Protein AF-A0ABD0PT03-F1 (afdb_monomer_lite)

Structure (mmCIF, N/CA/C/O backbone):
data_AF-A0ABD0PT03-F1
#
_entry.id   AF-A0ABD0PT03-F1
#
loop_
_atom_site.group_PDB
_atom_site.id
_atom_site.type_symbol
_atom_site.label_atom_id
_atom_site.label_alt_id
_atom_site.label_comp_id
_atom_site.label_asym_id
_atom_site.label_entity_id
_atom_site.label_seq_id
_atom_site.pdbx_PDB_ins_code
_atom_site.Cartn_x
_atom_site.Cartn_y
_atom_site.Cartn_z
_atom_site.occupancy
_atom_site.B_iso_or_equiv
_atom_site.auth_seq_id
_atom_site.auth_comp_id
_atom_site.auth_asym_id
_atom_site.auth_atom_id
_atom_site.pdbx_PDB_model_num
ATOM 1 N N . GLN A 1 1 ? -15.668 -14.353 9.676 1.00 51.81 1 GLN A N 1
ATOM 2 C CA . GLN A 1 1 ? -15.695 -12.895 9.434 1.00 51.81 1 GLN A CA 1
ATOM 3 C C . GLN A 1 1 ? -14.240 -12.477 9.576 1.00 51.81 1 GLN A C 1
ATOM 5 O O . GLN A 1 1 ? -13.836 -12.121 10.664 1.00 51.81 1 GLN A O 1
ATOM 10 N N . ASP A 1 2 ? -13.436 -12.649 8.517 1.00 73.69 2 ASP A N 1
ATOM 11 C CA . ASP A 1 2 ? -11.955 -12.692 8.605 1.00 73.69 2 ASP A CA 1
ATOM 12 C C . ASP A 1 2 ? -11.277 -11.878 7.486 1.00 73.69 2 ASP A C 1
ATOM 14 O O . ASP A 1 2 ? -10.104 -12.060 7.170 1.00 73.69 2 ASP A O 1
ATOM 18 N N . GLY A 1 3 ? -12.023 -10.967 6.850 1.00 90.38 3 GLY A N 1
ATOM 19 C CA . GLY A 1 3 ? -11.610 -10.315 5.602 1.00 90.38 3 GLY A CA 1
ATOM 20 C C . GLY A 1 3 ? -10.340 -9.466 5.702 1.00 90.38 3 GLY A C 1
ATOM 21 O O . GLY A 1 3 ? -9.650 -9.309 4.704 1.00 90.38 3 GLY A O 1
ATOM 22 N N . PHE A 1 4 ? -9.987 -8.954 6.886 1.00 96.06 4 PHE A N 1
ATOM 23 C CA . PHE A 1 4 ? -8.751 -8.184 7.074 1.00 96.06 4 PHE A CA 1
ATOM 24 C C . PHE A 1 4 ? -7.505 -9.058 7.258 1.00 96.06 4 PHE A C 1
ATOM 26 O O . PHE A 1 4 ? -6.393 -8.546 7.150 1.00 96.06 4 PHE A O 1
ATOM 33 N N . TRP A 1 5 ? -7.651 -10.367 7.495 1.00 95.69 5 TRP A N 1
ATOM 34 C CA . TRP A 1 5 ? -6.499 -11.250 7.697 1.00 95.69 5 TRP A CA 1
ATOM 35 C C . TRP A 1 5 ? -5.625 -11.381 6.443 1.00 95.69 5 TRP A C 1
ATOM 37 O O . TRP A 1 5 ? -4.418 -11.578 6.553 1.00 95.69 5 TRP A O 1
ATOM 47 N N . ILE A 1 6 ? -6.194 -11.144 5.255 1.00 95.62 6 ILE A N 1
ATOM 48 C CA . ILE A 1 6 ? -5.453 -11.101 3.984 1.00 95.62 6 ILE A CA 1
ATOM 49 C C . ILE A 1 6 ? -4.315 -10.062 3.991 1.00 95.62 6 ILE A C 1
ATOM 51 O O . ILE A 1 6 ? -3.323 -10.225 3.285 1.00 95.62 6 ILE A O 1
ATOM 55 N N . TYR A 1 7 ? -4.418 -9.009 4.816 1.00 97.25 7 TYR A N 1
ATOM 56 C CA . TYR A 1 7 ? -3.350 -8.018 4.964 1.00 97.25 7 TYR A CA 1
ATOM 57 C C . TYR A 1 7 ? -2.124 -8.592 5.677 1.00 97.25 7 TYR A C 1
ATOM 59 O O . TYR A 1 7 ? -1.032 -8.079 5.473 1.00 97.25 7 TYR A O 1
ATOM 67 N N . SER A 1 8 ? -2.269 -9.650 6.483 1.00 97.19 8 SER A N 1
ATOM 68 C CA . SER A 1 8 ? -1.126 -10.305 7.125 1.00 97.19 8 SER A CA 1
ATOM 69 C C . SER A 1 8 ? -0.180 -10.884 6.075 1.00 97.19 8 SER A C 1
ATOM 71 O O . SER A 1 8 ? 1.001 -10.544 6.061 1.00 97.19 8 SER A O 1
ATOM 73 N N . GLU A 1 9 ? -0.711 -11.676 5.140 1.00 97.38 9 GLU A N 1
ATOM 74 C CA . GLU A 1 9 ? 0.072 -12.244 4.040 1.00 97.38 9 GLU A CA 1
ATOM 75 C C . GLU A 1 9 ? 0.691 -11.146 3.165 1.00 97.38 9 GLU A C 1
ATOM 77 O O . GLU A 1 9 ? 1.885 -11.192 2.866 1.00 97.38 9 GLU A O 1
ATOM 82 N N . TYR A 1 10 ? -0.090 -10.118 2.817 1.00 98.06 10 TYR A N 1
ATOM 83 C CA . TYR A 1 10 ? 0.406 -8.996 2.021 1.00 98.06 10 TYR A CA 1
ATOM 84 C C . TYR A 1 10 ? 1.572 -8.264 2.704 1.00 98.06 10 TYR A C 1
ATOM 86 O O . TYR A 1 10 ? 2.598 -8.005 2.078 1.00 98.06 10 TYR A O 1
ATOM 94 N N . CYS A 1 11 ? 1.435 -7.944 3.994 1.00 98.06 11 CYS A N 1
ATOM 95 C CA . CYS A 1 11 ? 2.464 -7.246 4.762 1.00 98.06 11 CYS A CA 1
ATOM 96 C C . CYS A 1 11 ? 3.731 -8.094 4.930 1.00 98.06 11 CYS A C 1
ATOM 98 O O . CYS A 1 11 ? 4.831 -7.562 4.798 1.00 98.06 11 CYS A O 1
ATOM 100 N N . ASN A 1 12 ? 3.587 -9.398 5.185 1.00 97.94 12 ASN A N 1
ATOM 101 C CA . ASN A 1 12 ? 4.723 -10.299 5.393 1.00 97.94 12 ASN A CA 1
ATOM 102 C C . ASN A 1 12 ? 5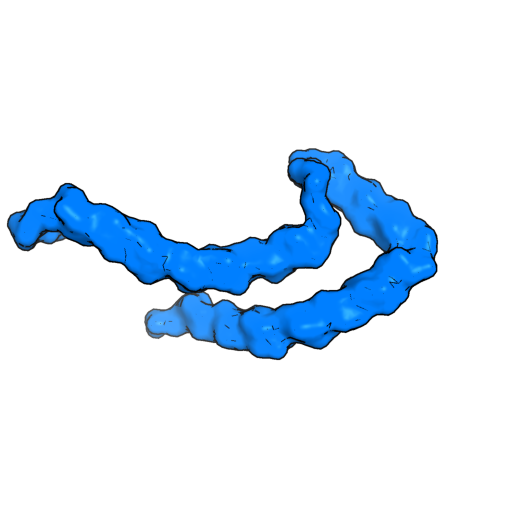.592 -10.429 4.133 1.00 97.94 12 ASN A C 1
ATOM 104 O O . ASN A 1 12 ? 6.813 -10.457 4.237 1.00 97.94 12 ASN A O 1
ATOM 108 N N . ASN A 1 13 ? 4.971 -10.433 2.950 1.00 98.00 13 ASN A N 1
ATOM 109 C CA . ASN A 1 13 ? 5.672 -10.555 1.668 1.00 98.00 13 ASN A CA 1
ATOM 110 C C . ASN A 1 13 ? 6.127 -9.205 1.079 1.00 98.00 13 ASN A C 1
ATOM 112 O O . ASN A 1 13 ? 6.807 -9.171 0.052 1.00 98.00 13 ASN A O 1
ATOM 116 N N . HIS A 1 14 ? 5.758 -8.074 1.693 1.00 98.12 14 HIS A N 1
ATOM 117 C CA . HIS A 1 14 ? 6.025 -6.747 1.130 1.00 98.12 14 HIS A CA 1
ATOM 118 C C . HIS A 1 14 ? 7.527 -6.452 0.996 1.00 98.12 14 HIS A C 1
ATOM 120 O O . HIS A 1 14 ? 7.954 -5.861 0.005 1.00 98.12 14 HIS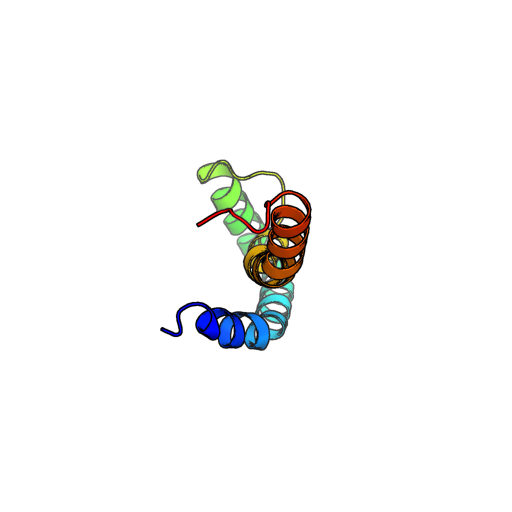 A O 1
ATOM 126 N N . LEU A 1 15 ? 8.343 -6.893 1.961 1.00 96.88 15 LEU A N 1
ATOM 127 C CA . LEU A 1 15 ? 9.790 -6.677 1.913 1.00 96.88 15 LEU A CA 1
ATOM 128 C C . LEU A 1 15 ? 10.433 -7.408 0.725 1.00 96.88 15 LEU A C 1
ATOM 130 O O . LEU A 1 15 ? 11.225 -6.809 -0.005 1.00 96.88 15 LEU A O 1
ATOM 134 N N . ASP A 1 16 ? 10.043 -8.661 0.495 1.00 98.31 16 ASP A N 1
ATOM 135 C CA . ASP A 1 16 ? 10.540 -9.465 -0.623 1.00 98.31 16 ASP A CA 1
ATOM 136 C C . ASP A 1 16 ? 10.128 -8.855 -1.969 1.00 98.31 16 ASP A C 1
ATOM 138 O O . ASP A 1 16 ? 10.947 -8.749 -2.887 1.00 98.31 16 ASP A O 1
ATOM 142 N N . ALA A 1 17 ? 8.890 -8.358 -2.068 1.00 98.31 17 ALA A N 1
ATOM 143 C CA . ALA A 1 17 ? 8.411 -7.643 -3.248 1.00 98.31 17 ALA A CA 1
ATOM 144 C C . ALA A 1 17 ? 9.237 -6.375 -3.535 1.00 98.31 17 ALA A C 1
ATOM 146 O O . ALA A 1 17 ? 9.633 -6.141 -4.678 1.00 98.31 17 ALA A O 1
ATOM 147 N N . CYS A 1 18 ? 9.558 -5.582 -2.507 1.00 97.56 18 CYS A N 1
ATOM 148 C CA . CYS A 1 18 ? 10.403 -4.392 -2.640 1.00 97.56 18 CYS A CA 1
ATOM 149 C C . CYS A 1 18 ? 11.834 -4.735 -3.078 1.00 97.56 18 CYS A C 1
ATOM 151 O O . CYS A 1 18 ? 12.420 -4.025 -3.903 1.00 97.56 18 CYS A O 1
ATOM 153 N N . MET A 1 19 ? 12.401 -5.830 -2.562 1.00 98.19 19 MET A N 1
ATOM 154 C CA . MET A 1 19 ? 13.724 -6.301 -2.976 1.00 98.19 19 MET A CA 1
ATOM 155 C C . MET A 1 19 ? 13.736 -6.726 -4.442 1.00 98.19 19 MET A C 1
ATOM 157 O O . MET A 1 19 ? 14.659 -6.363 -5.173 1.00 98.19 19 MET A O 1
ATOM 161 N N . GLU A 1 20 ? 12.728 -7.473 -4.886 1.00 98.56 20 GLU A N 1
ATOM 162 C CA . GLU A 1 20 ? 12.646 -7.925 -6.273 1.00 98.56 20 GLU A CA 1
ATOM 163 C C . GLU A 1 20 ? 12.426 -6.760 -7.236 1.00 98.56 20 GLU A C 1
ATOM 165 O O . GLU A 1 20 ? 13.143 -6.618 -8.228 1.00 98.56 20 GLU A O 1
ATOM 170 N N . LEU A 1 21 ? 11.525 -5.845 -6.888 1.00 98.19 21 LEU A N 1
ATOM 171 C CA . LEU A 1 21 ? 11.288 -4.646 -7.674 1.00 98.19 21 LEU A CA 1
ATOM 172 C C . LEU A 1 21 ? 12.555 -3.785 -7.792 1.00 98.19 21 LEU A C 1
ATOM 174 O O . LEU A 1 21 ? 12.893 -3.335 -8.884 1.00 98.19 21 LEU A O 1
ATOM 178 N N . SER A 1 22 ? 13.321 -3.634 -6.708 1.00 97.62 22 SER A N 1
ATOM 179 C CA . SER A 1 22 ? 14.602 -2.912 -6.730 1.00 97.62 22 SER A CA 1
ATOM 180 C C . SER A 1 22 ? 15.634 -3.546 -7.670 1.00 97.62 22 SER A C 1
ATOM 182 O O . SER A 1 22 ? 16.485 -2.840 -8.213 1.00 97.62 22 SER A O 1
ATOM 184 N N . LYS A 1 23 ? 15.595 -4.870 -7.880 1.00 98.31 23 LYS A N 1
ATOM 185 C CA . LYS A 1 23 ? 16.442 -5.542 -8.880 1.00 98.31 23 LYS A CA 1
ATOM 186 C C . LYS A 1 23 ? 15.947 -5.259 -10.295 1.00 98.31 23 LYS A C 1
ATOM 188 O O . LYS A 1 23 ? 16.760 -4.895 -11.140 1.00 98.31 23 LYS A O 1
ATOM 193 N N . LEU A 1 24 ? 14.641 -5.388 -10.540 1.00 98.31 24 LEU A N 1
ATOM 194 C CA . LEU A 1 24 ? 14.033 -5.147 -11.854 1.00 98.31 24 LEU A CA 1
ATOM 195 C C . LEU A 1 24 ? 14.241 -3.705 -12.324 1.00 98.31 24 LEU A C 1
ATOM 197 O O . LEU A 1 24 ? 14.573 -3.476 -13.484 1.00 98.31 24 LEU A O 1
ATOM 201 N N . MET A 1 25 ? 14.151 -2.740 -11.409 1.00 97.38 25 MET A N 1
ATOM 202 C CA . MET A 1 25 ? 14.362 -1.319 -11.697 1.00 97.38 25 MET A CA 1
ATOM 203 C C . MET A 1 25 ? 15.799 -0.973 -12.116 1.00 97.38 25 MET A C 1
ATOM 205 O O . MET A 1 25 ? 16.043 0.162 -12.519 1.00 97.38 25 MET A O 1
ATOM 209 N N . LYS A 1 26 ? 16.753 -1.914 -12.070 1.00 97.38 26 LYS A N 1
ATOM 210 C CA . LYS A 1 26 ? 18.102 -1.729 -12.638 1.00 97.38 26 LYS A CA 1
ATOM 211 C C . LYS A 1 26 ? 18.146 -1.917 -14.157 1.00 97.38 26 LYS A C 1
ATOM 213 O O . LYS A 1 26 ? 19.115 -1.497 -14.781 1.00 97.38 26 LYS A O 1
ATOM 218 N N . ASP A 1 27 ? 17.132 -2.545 -14.750 1.00 98.06 27 ASP A N 1
ATOM 219 C CA . ASP A 1 27 ? 17.011 -2.739 -16.196 1.00 98.06 27 ASP A CA 1
ATOM 220 C C . ASP A 1 27 ? 16.017 -1.717 -16.774 1.00 98.06 27 ASP A C 1
ATOM 222 O O . ASP A 1 27 ? 14.837 -1.680 -16.411 1.00 98.06 27 ASP A O 1
ATOM 226 N N . GLY A 1 28 ? 16.500 -0.887 -17.705 1.00 97.44 28 GLY A N 1
ATOM 227 C CA . GLY A 1 28 ? 15.719 0.182 -18.334 1.00 97.44 28 GLY A CA 1
ATOM 228 C C . GLY A 1 28 ? 14.451 -0.306 -19.042 1.00 97.44 28 GLY A C 1
ATOM 229 O O . GLY A 1 28 ? 13.475 0.435 -19.135 1.00 97.44 28 GLY A O 1
ATOM 230 N N . ARG A 1 29 ? 14.399 -1.574 -19.474 1.00 98.38 29 ARG A N 1
ATOM 231 C CA . ARG A 1 29 ? 13.183 -2.157 -20.066 1.00 98.38 29 ARG A CA 1
ATOM 232 C C . ARG A 1 29 ? 12.032 -2.199 -19.064 1.00 98.38 29 ARG A C 1
ATOM 234 O O . ARG A 1 29 ? 10.910 -1.849 -19.421 1.00 98.38 29 ARG A O 1
ATOM 241 N N . TYR A 1 30 ? 12.308 -2.584 -17.817 1.00 98.44 30 TYR A N 1
ATOM 242 C CA . TYR A 1 30 ? 11.293 -2.623 -16.762 1.00 98.44 30 TYR A CA 1
ATOM 243 C C . TYR A 1 30 ? 10.922 -1.221 -16.282 1.00 98.44 30 TYR A C 1
ATOM 245 O O . TYR A 1 30 ? 9.748 -0.972 -16.022 1.00 98.44 30 TYR A O 1
ATOM 253 N N . GLN A 1 31 ? 11.879 -0.287 -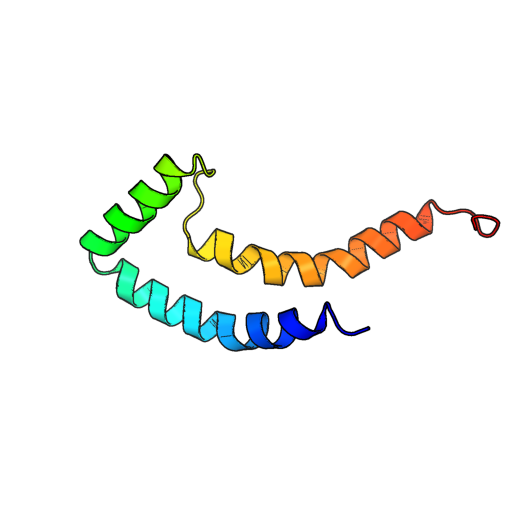16.247 1.00 98.00 31 GLN A N 1
ATOM 254 C CA . GLN A 1 31 ? 11.590 1.121 -15.949 1.00 98.00 31 GLN A CA 1
ATOM 255 C C . GLN A 1 31 ? 10.566 1.700 -16.937 1.00 98.00 31 GLN A C 1
ATOM 257 O O . GLN A 1 31 ? 9.538 2.235 -16.525 1.00 98.00 31 GLN A O 1
ATOM 262 N N . HIS A 1 32 ? 10.806 1.540 -18.243 1.00 98.25 32 HIS A N 1
ATOM 263 C CA . HIS A 1 32 ? 9.883 2.017 -19.275 1.00 98.25 32 HIS A CA 1
ATOM 264 C C . HIS A 1 32 ? 8.542 1.288 -19.249 1.00 98.25 32 HIS A C 1
ATOM 266 O O . HIS A 1 32 ? 7.505 1.917 -19.444 1.00 98.25 32 HIS A O 1
ATOM 272 N N . PHE A 1 33 ? 8.550 -0.022 -18.990 1.00 98.56 33 PHE A N 1
ATOM 273 C CA . PHE A 1 33 ? 7.325 -0.803 -18.872 1.00 98.56 33 PHE A CA 1
ATOM 274 C C . PHE A 1 33 ? 6.432 -0.291 -17.734 1.00 98.56 33 PHE A C 1
ATOM 276 O O . PHE A 1 33 ? 5.262 0.009 -17.969 1.00 98.56 33 PHE A O 1
ATOM 283 N N . PHE A 1 34 ? 6.975 -0.134 -16.522 1.00 98.44 34 PHE A N 1
ATOM 284 C CA . PHE A 1 34 ? 6.192 0.342 -15.381 1.00 98.44 34 PHE A CA 1
ATOM 285 C C . PHE A 1 34 ? 5.704 1.779 -15.567 1.00 98.44 34 PHE A C 1
ATOM 287 O O . PHE A 1 34 ? 4.557 2.072 -15.226 1.00 98.44 34 PHE A O 1
ATOM 294 N N . GLU A 1 35 ? 6.518 2.650 -16.166 1.00 98.19 35 GLU A N 1
ATOM 295 C CA . GLU A 1 35 ? 6.104 4.022 -16.467 1.00 98.19 35 GLU A CA 1
ATOM 296 C C . GLU A 1 35 ? 4.983 4.067 -17.514 1.00 98.19 35 GLU A C 1
ATOM 298 O O . GLU A 1 35 ? 3.984 4.765 -17.333 1.00 98.19 35 GLU A O 1
ATOM 303 N N . ALA A 1 36 ? 5.076 3.258 -18.572 1.00 98.38 36 ALA A N 1
ATOM 304 C CA . ALA A 1 36 ? 4.005 3.139 -19.553 1.00 98.38 36 ALA A CA 1
ATOM 305 C C . ALA A 1 36 ? 2.703 2.636 -18.907 1.00 98.38 36 ALA A C 1
ATOM 307 O O . ALA A 1 36 ? 1.637 3.198 -19.162 1.00 98.38 36 ALA A O 1
ATOM 308 N N . CYS A 1 37 ? 2.772 1.627 -18.030 1.00 98.31 37 CYS A N 1
ATOM 309 C CA . CYS A 1 37 ? 1.609 1.150 -17.279 1.00 98.31 37 CYS A CA 1
ATOM 310 C C . CYS A 1 37 ? 0.987 2.253 -16.411 1.00 98.31 37 CYS A C 1
ATOM 312 O O . CYS A 1 37 ? -0.234 2.421 -16.430 1.00 98.31 37 CYS A O 1
ATOM 314 N N . ARG A 1 38 ? 1.809 3.021 -15.683 1.00 98.44 38 ARG A N 1
ATOM 315 C CA . ARG A 1 38 ? 1.365 4.129 -14.823 1.00 98.44 38 ARG A CA 1
ATOM 316 C C . ARG A 1 38 ? 0.621 5.196 -15.627 1.00 98.44 38 ARG A C 1
ATOM 318 O O . ARG A 1 38 ? -0.483 5.588 -15.245 1.00 98.44 38 ARG A O 1
ATOM 325 N N . LEU A 1 39 ? 1.191 5.615 -16.759 1.00 98.19 39 LEU A N 1
ATOM 326 C CA . LEU A 1 39 ? 0.604 6.618 -17.652 1.00 98.19 39 LEU A CA 1
ATOM 327 C C . LEU A 1 39 ? -0.693 6.127 -18.306 1.00 98.19 39 LEU A C 1
ATOM 329 O O . LEU A 1 39 ? -1.681 6.859 -18.327 1.00 98.19 39 LEU A O 1
ATOM 333 N N . LEU A 1 40 ? -0.728 4.881 -18.794 1.00 98.44 40 LEU A N 1
ATOM 334 C CA . LEU A 1 40 ? -1.925 4.292 -19.410 1.00 98.44 40 LEU A CA 1
ATOM 335 C C . LEU A 1 40 ? -3.096 4.184 -18.430 1.00 98.44 40 LEU A C 1
ATOM 337 O O . LEU A 1 40 ? -4.245 4.381 -18.817 1.00 98.44 40 LEU A O 1
ATOM 341 N N . GLN A 1 41 ? -2.809 3.888 -17.163 1.00 98.12 41 GLN A N 1
ATOM 342 C CA . GLN A 1 41 ? -3.807 3.849 -16.094 1.00 98.12 41 GLN A CA 1
ATOM 343 C C . GLN A 1 41 ? -4.080 5.229 -15.471 1.00 98.12 41 GLN A C 1
ATOM 345 O O . GLN A 1 41 ? -4.857 5.318 -14.524 1.00 98.12 41 GLN A O 1
ATOM 350 N N . GLN A 1 42 ? -3.464 6.296 -15.996 1.00 97.88 42 GLN A N 1
ATOM 351 C CA . GLN A 1 42 ? -3.625 7.681 -15.534 1.00 97.88 42 GLN A CA 1
ATOM 352 C C . GLN A 1 42 ? -3.354 7.844 -14.032 1.00 97.88 42 GLN A C 1
ATOM 354 O O . GLN A 1 42 ? -4.019 8.607 -13.330 1.00 97.88 42 GLN A O 1
ATOM 359 N N . MET A 1 43 ? -2.377 7.098 -13.522 1.00 97.25 43 MET A N 1
ATOM 360 C CA . MET A 1 43 ? -2.002 7.159 -12.117 1.00 97.25 43 MET A CA 1
ATOM 361 C C . MET A 1 43 ? -1.125 8.389 -11.846 1.00 97.25 43 MET A C 1
ATOM 363 O O . MET A 1 43 ? -0.397 8.864 -12.720 1.00 97.25 43 MET A O 1
ATOM 367 N N . ILE A 1 44 ? -1.161 8.892 -10.610 1.00 96.81 44 ILE A N 1
ATOM 368 C CA . ILE A 1 44 ? -0.279 9.976 -10.145 1.00 96.81 44 ILE A CA 1
ATOM 369 C C . ILE A 1 44 ? 1.207 9.600 -10.264 1.00 96.81 44 ILE A C 1
ATOM 371 O O . ILE A 1 44 ? 1.539 8.422 -10.403 1.00 96.81 44 ILE A O 1
ATOM 375 N N . ASP A 1 45 ? 2.094 10.599 -10.230 1.00 96.81 45 ASP A N 1
ATOM 376 C CA . ASP A 1 45 ? 3.548 10.422 -10.383 1.00 96.81 45 ASP A CA 1
ATOM 377 C C . ASP A 1 45 ? 4.199 9.854 -9.114 1.00 96.81 45 ASP A C 1
ATOM 379 O O . ASP A 1 45 ? 4.882 10.531 -8.349 1.00 96.81 45 ASP A O 1
ATOM 383 N N . ILE A 1 46 ? 3.880 8.590 -8.854 1.00 96.50 46 ILE A N 1
ATOM 384 C CA . ILE A 1 46 ? 4.451 7.756 -7.806 1.00 96.50 46 ILE A CA 1
ATOM 385 C C . ILE A 1 46 ? 4.948 6.479 -8.485 1.00 96.50 46 ILE A C 1
ATOM 387 O O . ILE A 1 46 ? 4.269 5.910 -9.341 1.00 96.50 46 ILE A O 1
ATOM 391 N N . ALA A 1 47 ? 6.141 6.021 -8.121 1.00 95.31 47 ALA A N 1
ATOM 392 C CA . ALA A 1 47 ? 6.659 4.753 -8.618 1.00 95.31 47 ALA A CA 1
ATOM 393 C C . ALA A 1 47 ? 5.839 3.562 -8.076 1.00 95.31 47 ALA A C 1
ATOM 395 O O . ALA A 1 47 ? 5.102 3.663 -7.092 1.00 95.31 47 ALA A O 1
ATOM 396 N N . ILE A 1 48 ? 5.925 2.412 -8.745 1.00 97.25 48 ILE A N 1
ATOM 397 C CA . ILE A 1 48 ? 5.087 1.245 -8.426 1.00 97.25 48 ILE A CA 1
ATOM 398 C C . ILE A 1 48 ? 5.267 0.739 -6.980 1.00 97.25 48 ILE A C 1
ATOM 400 O O . ILE A 1 48 ? 4.296 0.294 -6.370 1.00 97.25 48 ILE A O 1
ATOM 404 N N . ASP A 1 49 ? 6.455 0.876 -6.389 1.00 96.75 49 ASP A N 1
ATOM 405 C CA . ASP A 1 49 ? 6.718 0.575 -4.973 1.00 96.75 49 ASP A CA 1
ATOM 406 C C . ASP A 1 49 ? 5.846 1.410 -4.020 1.00 96.75 49 ASP A C 1
ATOM 408 O O . ASP A 1 49 ? 5.270 0.875 -3.070 1.00 96.75 49 ASP A O 1
ATOM 412 N N . GLY A 1 50 ? 5.667 2.700 -4.310 1.00 97.19 50 GLY A N 1
ATOM 413 C CA . GLY A 1 50 ? 4.795 3.584 -3.540 1.00 97.19 50 GLY A CA 1
ATOM 414 C C . GLY A 1 50 ? 3.329 3.142 -3.569 1.00 97.19 50 GLY A C 1
ATOM 415 O O . GLY A 1 50 ? 2.653 3.185 -2.539 1.00 97.19 50 GLY A O 1
ATOM 416 N N . PHE A 1 51 ? 2.843 2.642 -4.709 1.00 98.06 51 PHE A N 1
ATOM 417 C CA . PHE A 1 51 ? 1.499 2.062 -4.806 1.00 98.06 51 PHE A CA 1
ATOM 418 C C . PHE A 1 51 ? 1.375 0.743 -4.029 1.00 98.06 51 PHE A C 1
ATOM 420 O O . PHE A 1 51 ? 0.377 0.540 -3.331 1.00 98.06 51 PHE A O 1
ATOM 427 N N . LEU A 1 52 ? 2.393 -0.122 -4.074 1.00 98.12 52 LEU A N 1
ATOM 428 C CA . LEU A 1 52 ? 2.427 -1.384 -3.321 1.00 98.12 52 LEU A CA 1
ATOM 429 C C . LEU A 1 52 ? 2.517 -1.178 -1.799 1.00 98.12 52 LEU A C 1
ATOM 431 O O . LEU A 1 52 ? 2.156 -2.059 -1.025 1.00 98.12 52 LEU A O 1
ATOM 435 N N . LEU A 1 53 ? 2.942 -0.005 -1.336 1.00 98.06 53 LEU A N 1
ATOM 436 C CA . LEU A 1 53 ? 2.928 0.335 0.088 1.00 98.06 53 LEU A CA 1
ATOM 437 C C . LEU A 1 53 ? 1.522 0.722 0.595 1.00 98.06 53 LEU A C 1
ATOM 439 O O . LEU A 1 53 ? 1.259 0.714 1.802 1.00 98.06 53 LEU A O 1
ATOM 443 N N . THR A 1 54 ? 0.584 1.054 -0.299 1.00 98.12 54 THR A N 1
ATOM 444 C CA . THR A 1 54 ? -0.732 1.589 0.094 1.00 98.12 54 THR A CA 1
ATOM 445 C C . THR A 1 54 ? -1.583 0.639 0.949 1.00 98.12 54 THR A C 1
ATOM 447 O O . THR A 1 54 ? -2.188 1.140 1.903 1.00 98.12 54 THR A O 1
ATOM 450 N N . PRO A 1 55 ? -1.623 -0.696 0.739 1.00 98.25 55 PRO A N 1
ATOM 451 C CA . PRO A 1 55 ? -2.406 -1.584 1.600 1.00 98.25 55 PRO A CA 1
ATOM 452 C C . PRO A 1 55 ? -1.826 -1.671 3.018 1.00 98.25 55 PRO A C 1
ATOM 454 O O . PRO A 1 55 ? -2.587 -1.645 3.987 1.00 98.25 55 PRO A O 1
ATOM 457 N N . VAL A 1 56 ? -0.492 -1.663 3.147 1.00 98.25 56 VAL A N 1
ATOM 458 C CA . VAL A 1 56 ? 0.220 -1.625 4.439 1.00 98.25 56 VAL A CA 1
ATOM 459 C C . VAL A 1 56 ? -0.098 -0.325 5.184 1.00 98.25 56 VAL A C 1
ATOM 461 O O . VAL A 1 56 ? -0.425 -0.332 6.368 1.00 98.25 56 VAL A O 1
ATOM 464 N N . GLN A 1 57 ? -0.092 0.814 4.489 1.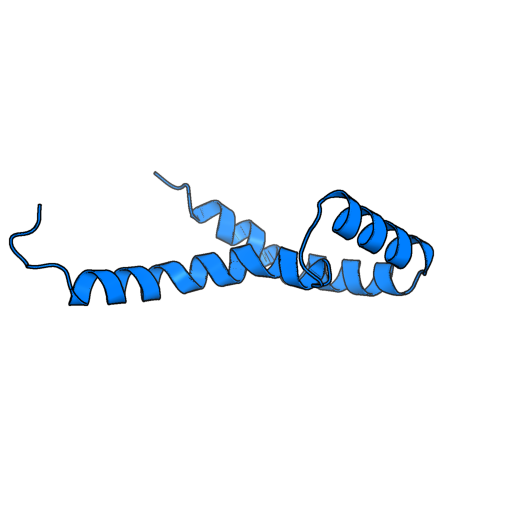00 98.19 57 GLN A N 1
ATOM 465 C CA . GLN A 1 57 ? -0.505 2.083 5.094 1.00 98.19 57 GLN A CA 1
ATOM 466 C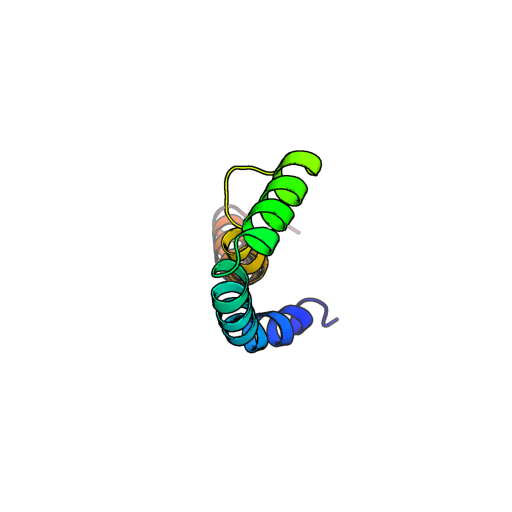 C . GLN A 1 57 ? -1.985 2.077 5.481 1.00 98.19 57 GLN A C 1
ATOM 468 O O . GLN A 1 57 ? -2.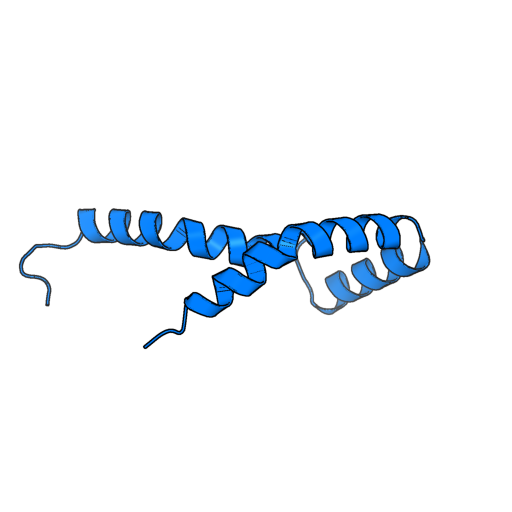360 2.642 6.508 1.00 98.19 57 GLN A O 1
ATOM 473 N N . LYS A 1 58 ? -2.847 1.483 4.649 1.00 97.88 58 LYS A N 1
ATOM 474 C CA . LYS A 1 58 ? -4.296 1.494 4.854 1.00 97.88 58 LYS A CA 1
ATOM 475 C C . LYS A 1 58 ? -4.692 0.700 6.094 1.00 97.88 58 LYS A C 1
ATOM 477 O O . LYS A 1 58 ? -5.479 1.220 6.885 1.00 97.88 58 LYS A O 1
ATOM 482 N N . ILE A 1 59 ? -4.114 -0.486 6.298 1.00 97.94 59 ILE A N 1
ATOM 483 C CA . ILE A 1 59 ? -4.408 -1.304 7.482 1.00 97.94 59 ILE A CA 1
ATOM 484 C C . ILE A 1 59 ? -4.003 -0.586 8.778 1.00 97.94 59 ILE A C 1
ATOM 486 O O . ILE A 1 59 ? -4.763 -0.590 9.743 1.00 97.94 59 ILE A O 1
ATOM 490 N N . CYS A 1 60 ? -2.889 0.154 8.763 1.00 97.81 60 CYS A N 1
ATOM 491 C CA . CYS A 1 60 ? -2.451 0.985 9.889 1.00 97.81 60 CYS A CA 1
ATOM 492 C C . CYS A 1 60 ? -3.304 2.250 10.097 1.00 97.81 60 CYS A C 1
ATOM 494 O O . CYS A 1 60 ? -3.374 2.773 11.208 1.00 97.81 60 CYS A O 1
ATOM 496 N N . LYS A 1 61 ? -3.956 2.766 9.047 1.00 97.94 61 LYS A N 1
ATOM 497 C CA . LYS A 1 61 ? -4.811 3.963 9.126 1.00 97.94 61 LYS A CA 1
ATOM 498 C C . LYS A 1 61 ? -6.184 3.671 9.727 1.00 97.94 61 LYS A C 1
ATOM 500 O O . LYS A 1 61 ? -6.738 4.562 10.365 1.00 97.94 61 LYS A O 1
ATOM 505 N N . TYR A 1 62 ? -6.733 2.464 9.561 1.00 98.31 62 TYR A N 1
ATOM 506 C CA . TYR A 1 62 ? -8.080 2.152 10.056 1.00 98.31 62 TYR A CA 1
ATOM 507 C C . TYR A 1 62 ? -8.272 2.437 11.554 1.00 98.31 62 TYR A C 1
ATOM 509 O O . TYR A 1 62 ? -9.230 3.142 11.872 1.00 98.31 62 TYR A O 1
ATOM 517 N N . PRO A 1 63 ? -7.382 2.007 12.474 1.00 98.19 63 PRO A N 1
ATOM 518 C CA . PRO A 1 63 ? -7.541 2.315 13.895 1.00 98.19 63 PRO A CA 1
ATOM 519 C C . PRO A 1 63 ? -7.581 3.818 14.184 1.00 98.19 63 PRO A C 1
ATOM 521 O O . PRO A 1 63 ? -8.397 4.266 14.983 1.00 98.19 63 PRO A O 1
ATOM 524 N N . LEU A 1 64 ? -6.750 4.609 13.498 1.00 98.25 64 LEU A N 1
ATOM 525 C CA . LEU A 1 64 ? -6.695 6.063 13.675 1.00 98.25 64 LEU A CA 1
ATOM 526 C C . LEU A 1 64 ? -7.978 6.737 13.187 1.00 98.25 64 LEU A C 1
ATOM 528 O O . LEU A 1 64 ? -8.541 7.579 13.879 1.00 98.25 64 LEU A O 1
ATOM 532 N N . GLN A 1 65 ? -8.454 6.343 12.004 1.00 98.25 65 GLN A N 1
ATOM 533 C CA . GLN A 1 65 ? -9.677 6.892 11.420 1.00 98.25 65 GLN A CA 1
ATOM 534 C C . GLN A 1 65 ? -10.909 6.532 12.259 1.00 98.25 65 GLN A C 1
ATOM 536 O O . GLN A 1 65 ? -11.783 7.371 12.451 1.00 98.25 65 GLN A O 1
ATOM 541 N N . LEU A 1 66 ? -10.965 5.307 12.789 1.00 98.25 66 LEU A N 1
ATOM 542 C CA . LEU A 1 66 ? -12.053 4.862 13.660 1.00 98.25 66 LEU A CA 1
ATOM 543 C C . LEU A 1 66 ? -12.009 5.541 15.030 1.00 98.25 66 LEU A C 1
ATOM 545 O O . LEU A 1 66 ? -13.055 5.926 15.543 1.00 98.25 66 LEU A O 1
ATOM 549 N N . ALA A 1 67 ? -10.820 5.732 15.605 1.00 98.12 67 ALA A N 1
ATOM 550 C CA . ALA A 1 67 ? -10.664 6.485 16.844 1.00 98.12 67 ALA A CA 1
ATOM 551 C C . ALA A 1 67 ? -11.103 7.944 16.667 1.00 98.12 67 ALA A C 1
ATOM 553 O O . ALA A 1 67 ? -11.782 8.485 17.534 1.00 98.12 67 ALA A O 1
ATOM 554 N N . GLU A 1 68 ? -10.754 8.569 15.540 1.00 98.31 68 GLU A N 1
ATOM 555 C CA . GLU A 1 68 ? -11.191 9.929 15.227 1.00 98.31 68 GLU A CA 1
ATOM 556 C C . GLU A 1 68 ? -12.707 10.010 15.057 1.00 98.31 68 GLU A C 1
ATOM 558 O O . GLU A 1 68 ? -13.341 10.877 15.648 1.00 98.31 68 GLU A O 1
ATOM 563 N N . LEU A 1 69 ? -13.301 9.066 14.324 1.00 98.25 69 LEU A N 1
ATOM 564 C CA . LEU A 1 69 ? -14.750 8.975 14.187 1.00 98.25 69 LEU A CA 1
ATOM 565 C C . LEU A 1 69 ? -15.428 8.841 15.557 1.00 98.25 69 LEU A C 1
ATOM 567 O O . LEU A 1 69 ? -16.371 9.570 15.845 1.00 98.25 69 LEU A O 1
ATOM 571 N N . LEU A 1 70 ? -14.910 7.966 16.426 1.00 97.50 70 LEU A N 1
ATOM 572 C CA . LEU A 1 70 ? -15.462 7.730 17.758 1.00 97.50 70 LEU A CA 1
ATOM 573 C C . LEU A 1 70 ? -15.470 8.993 18.633 1.00 97.50 70 LEU A C 1
ATOM 575 O O . LEU A 1 70 ? -16.414 9.177 19.395 1.00 97.50 70 LEU A O 1
ATOM 579 N N . LYS A 1 71 ? -14.482 9.892 18.501 1.00 97.81 71 LYS A N 1
ATOM 580 C CA . LYS A 1 71 ? -14.464 11.176 19.235 1.00 97.81 71 LYS A CA 1
ATOM 581 C C . LYS A 1 71 ? -15.684 12.050 18.938 1.00 97.81 71 LYS A C 1
ATOM 583 O O . LYS A 1 71 ? -16.081 12.836 19.793 1.00 97.81 71 LYS A O 1
ATOM 588 N N . TYR A 1 72 ? -16.255 11.922 17.742 1.00 97.81 72 TYR A N 1
ATOM 589 C CA . TYR A 1 72 ? -17.402 12.705 17.281 1.00 97.81 72 TYR A CA 1
ATOM 590 C C . TYR A 1 72 ? -18.710 11.898 17.242 1.00 97.81 72 TYR A C 1
ATOM 592 O O . TYR A 1 72 ? -19.729 12.401 16.770 1.00 97.81 72 TYR A O 1
ATOM 600 N N . THR A 1 73 ? -18.711 10.670 17.767 1.00 97.75 73 THR A N 1
ATOM 601 C CA . THR A 1 73 ? -19.901 9.818 17.859 1.00 97.75 73 THR A CA 1
ATOM 602 C C . THR A 1 73 ? -20.482 9.887 19.271 1.00 97.75 73 THR A C 1
ATOM 604 O O . THR A 1 73 ? -19.827 9.514 20.242 1.00 97.75 73 THR A O 1
ATOM 607 N N . ALA A 1 74 ? -21.725 10.362 19.399 1.00 96.50 74 ALA A N 1
ATOM 608 C CA . ALA A 1 74 ? -22.441 10.375 20.677 1.00 96.50 74 ALA A CA 1
ATOM 609 C C . ALA A 1 74 ? -22.695 8.946 21.190 1.00 96.50 74 ALA A C 1
ATOM 611 O O . ALA A 1 74 ? -22.921 8.038 20.394 1.00 96.50 74 ALA A O 1
ATOM 612 N N . GLN A 1 75 ? -22.735 8.749 22.512 1.00 94.31 75 GLN A N 1
ATOM 613 C CA . GLN A 1 75 ? -22.976 7.419 23.101 1.00 94.31 75 GLN A CA 1
ATOM 614 C C . GLN A 1 75 ? -24.352 6.830 22.746 1.00 94.31 75 GLN A C 1
ATOM 616 O O . GLN A 1 75 ? -24.513 5.615 22.717 1.00 94.31 75 GLN A O 1
ATOM 621 N N . GLU A 1 76 ? -25.321 7.690 22.435 1.00 96.06 76 GLU A N 1
ATOM 622 C CA . GLU A 1 76 ? -26.684 7.311 22.044 1.00 96.06 76 GLU A CA 1
ATOM 623 C C . GLU A 1 76 ? -26.779 6.834 20.576 1.00 96.06 76 GLU A C 1
ATOM 625 O O . GLU A 1 76 ? -27.837 6.372 20.143 1.00 96.06 76 GLU A O 1
ATOM 630 N N . HIS A 1 77 ? -25.707 7.001 19.787 1.00 93.44 77 HIS A N 1
ATOM 631 C CA . HIS A 1 77 ? -25.670 6.659 18.364 1.00 93.44 77 HIS A CA 1
ATOM 632 C C . HIS A 1 77 ? -25.753 5.134 18.197 1.00 93.44 77 HIS A C 1
ATOM 634 O O . HIS A 1 77 ? -24.882 4.411 18.682 1.00 93.44 77 HIS A O 1
ATOM 640 N N . ARG A 1 78 ? -26.802 4.656 17.516 1.00 78.81 78 ARG A N 1
ATOM 641 C CA . ARG A 1 78 ? -27.016 3.239 17.181 1.00 78.81 78 ARG A CA 1
ATOM 642 C C . ARG A 1 78 ? -26.717 2.947 15.723 1.00 78.81 78 ARG A C 1
ATOM 644 O O . ARG A 1 78 ? -27.112 3.785 14.885 1.00 78.81 78 ARG A O 1
#

Organism: Cirrhinus mrigala (NCBI:txid683832)

Sequence (78 aa):
QDGFWIYSEYCNNHLDACMELSKLMKDGRYQHFFEACRLLQQMIDIAIDGFLLTPVQKICKYPLQLAELLKYTAQEHR

Foldseek 3Di:
DCVLVVVVVLVVCLVVVVVVVVVQVVDVVSVVVQVVVCVVVVHPPDGPNVVSCVSVVVVVCVVVVVVVVVVVDDPPHD

Secondary structure (DSSP, 8-state):
--GGGHHHHHHHHHHHHHHHHHHHTTSHHHHHHHHHHHHHTT--S--HHHHHTHHHHHHHHHHHHHHHHHHTS-TT--

Radius of gyration: 17.85 Å; chains: 1; bounding box: 45×26×43 Å

pLDDT: mean 96.41, std 6.24, range [51.81, 98.56]

InterPro domains:
  IPR000219 Dbl homology domain [PF00621] (3-77)
  IPR000219 Dbl homology domain [PS50010] (1-78)
  IPR035899 Dbl homology (DH) domain superfamily [G3DSA:1.20.900.10] (1-78)
  IPR035899 Dbl homology (DH) domain superfamily [SSF48065] (2-77)